Protein AF-A0A847F2E2-F1 (afdb_monomer)

Sequence (139 aa):
MSGRRDRRLHGLSHEHHHALVLARRARLAEERGASDPEALWEDIQKEFARSILPHFVVEEERMLPPLRARGEGALVERTLRDHEELRRLIASSKPRLREFGEALFRHVRLEESELFDRAEERLTDAELDALERARPVIR

Foldseek 3Di:
DPDDFDPLCVLLVVLLVVLLVLLVQLQVCVVVPPPCLQVNLVVSLVSCVQRVVLSVVLCVVQQLVQLVVVPVVVLSVVLVVLVVQLVVQSPDSDRPSNSNSVSSVVNSVSCVPPRSVSSVVRDDPVSSNSSSVSRDPRD

pLDDT: mean 94.77, std 9.31, range [35.28, 98.88]

Radius of gyration: 15.52 Å; Cα contacts (8 Å, |Δi|>4): 121; chains: 1; bounding box: 36×29×44 Å

Structure (mmCIF, N/CA/C/O backbone):
data_AF-A0A847F2E2-F1
#
_entry.id   AF-A0A847F2E2-F1
#
loop_
_atom_site.group_PDB
_atom_site.id
_atom_site.type_symbol
_atom_site.label_atom_id
_atom_site.label_alt_id
_atom_site.label_comp_id
_atom_site.label_asym_id
_atom_site.label_entity_id
_atom_site.label_seq_id
_atom_site.pdbx_PDB_ins_code
_atom_site.Cartn_x
_atom_site.Cartn_y
_atom_site.Cartn_z
_atom_site.occupancy
_atom_site.B_iso_or_equiv
_atom_site.auth_seq_id
_atom_site.auth_comp_id
_atom_site.auth_asym_id
_atom_site.auth_atom_id
_atom_site.pdbx_PDB_model_num
ATOM 1 N N . MET A 1 1 ? 3.531 9.143 22.237 1.00 35.28 1 MET A N 1
ATOM 2 C CA . MET A 1 1 ? 4.354 8.054 22.800 1.00 35.28 1 MET A CA 1
ATOM 3 C C . MET A 1 1 ? 4.881 7.282 21.607 1.00 35.28 1 MET A C 1
ATOM 5 O O . MET A 1 1 ? 4.057 6.819 20.842 1.00 35.28 1 MET A O 1
ATOM 9 N N . SER A 1 2 ? 6.196 7.220 21.374 1.00 44.19 2 SER A N 1
ATOM 10 C CA . SER A 1 2 ? 6.737 6.340 20.324 1.00 44.19 2 SER A CA 1
ATOM 11 C C . SER A 1 2 ? 6.766 4.928 20.907 1.00 44.19 2 SER A C 1
ATOM 13 O O . SER A 1 2 ? 7.730 4.518 21.554 1.00 44.19 2 SER A O 1
ATOM 15 N N . GLY A 1 3 ? 5.609 4.270 20.839 1.00 57.94 3 GLY A N 1
ATOM 16 C CA . GLY A 1 3 ? 5.455 2.871 21.198 1.00 57.94 3 GLY A CA 1
ATOM 17 C C . GLY A 1 3 ? 6.082 2.002 20.117 1.00 57.94 3 GLY A C 1
ATOM 18 O O . GLY A 1 3 ? 6.116 2.361 18.945 1.00 57.94 3 GLY A O 1
ATOM 19 N N . ARG A 1 4 ? 6.624 0.856 20.518 1.00 76.50 4 ARG A N 1
ATOM 20 C CA . ARG A 1 4 ? 6.961 -0.210 19.574 1.00 76.50 4 ARG A CA 1
ATOM 21 C C . ARG A 1 4 ? 5.658 -0.660 18.901 1.00 76.50 4 ARG A C 1
ATOM 23 O O . ARG A 1 4 ? 4.718 -0.945 19.637 1.00 76.50 4 ARG A O 1
ATOM 30 N N . ARG A 1 5 ? 5.653 -0.754 17.564 1.00 89.19 5 ARG A N 1
ATOM 31 C CA . ARG A 1 5 ? 4.546 -1.287 16.748 1.00 89.19 5 ARG A CA 1
ATOM 32 C C . ARG A 1 5 ? 3.959 -2.555 17.383 1.00 89.19 5 ARG A C 1
ATOM 34 O O . ARG A 1 5 ? 4.708 -3.429 17.838 1.00 89.19 5 ARG A O 1
ATOM 41 N N . ASP A 1 6 ? 2.636 -2.646 17.437 1.00 92.56 6 ASP A N 1
ATOM 42 C CA . ASP A 1 6 ? 1.908 -3.815 17.905 1.00 92.56 6 ASP A CA 1
ATOM 43 C C . ASP A 1 6 ? 2.326 -5.023 17.062 1.00 92.56 6 ASP A C 1
ATOM 45 O O . ASP A 1 6 ? 2.420 -4.976 15.830 1.00 92.56 6 ASP A O 1
ATOM 49 N N . ARG A 1 7 ? 2.594 -6.140 17.741 1.00 94.12 7 ARG A N 1
ATOM 50 C CA . ARG A 1 7 ? 3.111 -7.354 17.106 1.00 94.12 7 ARG A CA 1
ATOM 51 C C . ARG A 1 7 ? 2.179 -7.885 16.019 1.00 94.12 7 ARG A C 1
ATOM 53 O O . ARG A 1 7 ? 2.674 -8.482 15.066 1.00 94.12 7 ARG A O 1
ATOM 60 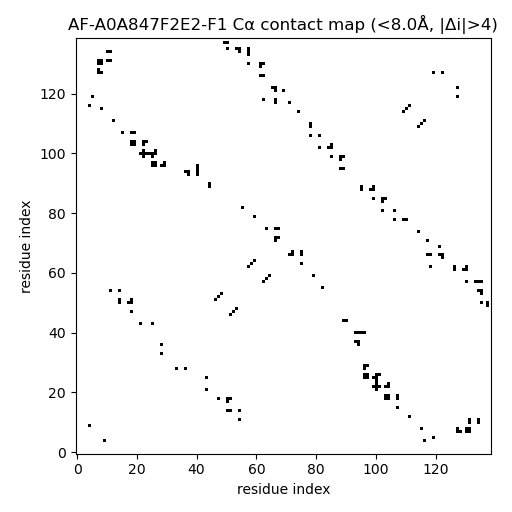N N . ARG A 1 8 ? 0.875 -7.640 16.146 1.00 95.56 8 ARG A N 1
ATOM 61 C CA . ARG A 1 8 ? -0.162 -8.063 15.195 1.00 95.56 8 ARG A CA 1
ATOM 62 C C . ARG A 1 8 ? -0.070 -7.324 13.863 1.00 95.56 8 ARG A C 1
ATOM 64 O O . ARG A 1 8 ? -0.427 -7.880 12.828 1.00 95.56 8 ARG A O 1
ATOM 71 N N . LEU A 1 9 ? 0.495 -6.115 13.867 1.00 94.94 9 LEU A N 1
ATOM 72 C CA . LEU A 1 9 ? 0.735 -5.316 12.664 1.00 94.94 9 LEU A CA 1
ATOM 73 C C . LEU A 1 9 ? 2.107 -5.580 12.028 1.00 94.94 9 LEU A C 1
ATOM 75 O O . LEU A 1 9 ? 2.305 -5.252 10.861 1.00 94.94 9 LEU A O 1
ATOM 79 N N . HIS A 1 10 ? 3.049 -6.224 12.732 1.00 93.69 10 HIS A N 1
ATOM 80 C CA . HIS A 1 10 ? 4.383 -6.516 12.184 1.00 93.69 10 HIS A CA 1
ATOM 81 C C . HIS A 1 10 ? 4.344 -7.296 10.874 1.00 93.69 10 HIS A C 1
ATOM 83 O O . HIS A 1 10 ? 5.211 -7.113 10.025 1.00 93.69 10 HIS A O 1
ATOM 89 N N . GLY A 1 11 ? 3.368 -8.186 10.720 1.00 92.19 11 GLY A N 1
ATOM 90 C CA . GLY A 1 11 ? 3.233 -8.955 9.499 1.00 92.19 11 GLY A CA 1
ATOM 91 C C . GLY A 1 11 ? 2.873 -8.080 8.294 1.00 92.19 11 GLY A C 1
ATOM 92 O O . GLY A 1 11 ? 3.505 -8.225 7.256 1.00 92.19 11 GLY A O 1
ATOM 93 N N . LEU A 1 12 ? 1.942 -7.135 8.449 1.00 93.44 12 LEU A N 1
ATOM 94 C CA . LEU A 1 12 ? 1.617 -6.153 7.407 1.00 93.44 12 LEU A CA 1
ATOM 95 C C . LEU A 1 12 ? 2.809 -5.211 7.153 1.00 93.44 12 LEU A C 1
ATOM 97 O O . LEU A 1 12 ? 3.208 -5.012 6.009 1.00 93.44 12 LEU A O 1
ATOM 101 N N . SER A 1 13 ? 3.495 -4.756 8.208 1.00 93.69 13 SER A N 1
ATOM 102 C CA . SER A 1 13 ? 4.737 -3.977 8.070 1.00 93.69 13 SER A CA 1
ATOM 103 C C . SER A 1 13 ? 5.877 -4.743 7.382 1.00 93.69 13 SER A C 1
ATOM 105 O O . SER A 1 13 ? 6.758 -4.146 6.763 1.00 93.69 13 SER A O 1
ATOM 107 N N . HIS A 1 14 ? 5.904 -6.074 7.464 1.00 92.75 14 HIS A N 1
ATOM 108 C CA . HIS A 1 14 ? 6.876 -6.875 6.724 1.00 92.75 14 HIS A CA 1
ATOM 109 C C . HIS A 1 14 ? 6.577 -6.862 5.217 1.00 92.75 14 HIS A C 1
ATOM 111 O O . HIS A 1 14 ? 7.496 -6.781 4.403 1.00 92.75 14 HIS A O 1
ATOM 117 N N . GLU A 1 15 ? 5.303 -6.857 4.826 1.00 92.50 15 GLU A N 1
ATOM 118 C CA . GLU A 1 15 ? 4.886 -6.737 3.422 1.00 92.50 15 GLU A CA 1
ATOM 119 C C . GLU A 1 15 ? 5.262 -5.369 2.837 1.00 92.50 15 GLU A C 1
ATOM 121 O O . GLU A 1 15 ? 5.732 -5.287 1.697 1.00 92.50 15 GLU A O 1
ATOM 126 N N . HIS A 1 16 ? 5.224 -4.313 3.654 1.00 95.25 16 HIS A N 1
ATOM 127 C CA . HIS A 1 16 ? 5.748 -2.996 3.287 1.00 95.25 16 HIS A CA 1
ATOM 128 C C . HIS A 1 16 ? 7.233 -3.005 2.925 1.00 95.25 16 HIS A C 1
ATOM 130 O O . HIS A 1 16 ? 7.659 -2.238 2.058 1.00 95.25 16 HIS A O 1
ATOM 136 N N . HIS A 1 17 ? 8.044 -3.886 3.516 1.00 92.56 17 HIS A N 1
ATOM 137 C CA . HIS A 1 17 ? 9.440 -4.017 3.102 1.00 92.56 17 HIS A CA 1
ATOM 138 C C . HIS A 1 17 ? 9.548 -4.451 1.633 1.00 92.56 17 HIS A C 1
ATOM 140 O O . HIS A 1 17 ? 10.304 -3.850 0.866 1.00 92.56 17 HIS A O 1
ATOM 146 N N . HIS A 1 18 ? 8.748 -5.435 1.216 1.00 92.50 18 HIS A N 1
ATOM 147 C CA . HIS A 1 18 ? 8.694 -5.878 -0.178 1.00 92.50 18 HIS A CA 1
ATOM 148 C C . HIS A 1 18 ? 8.191 -4.766 -1.108 1.00 92.50 18 HIS A C 1
ATOM 150 O O . HIS A 1 18 ? 8.787 -4.527 -2.162 1.00 92.50 18 HIS A O 1
ATOM 156 N N . ALA A 1 19 ? 7.165 -4.020 -0.690 1.00 96.31 19 ALA A N 1
ATOM 157 C CA . ALA A 1 19 ? 6.671 -2.867 -1.439 1.00 96.31 19 ALA A CA 1
ATOM 158 C C . ALA A 1 19 ? 7.741 -1.773 -1.617 1.00 96.31 19 ALA A C 1
ATOM 160 O O . ALA A 1 19 ? 7.914 -1.237 -2.713 1.00 96.31 19 ALA A O 1
ATOM 161 N N . LEU A 1 20 ? 8.537 -1.484 -0.582 1.00 97.88 20 LEU A N 1
ATOM 162 C CA . LEU A 1 20 ? 9.643 -0.524 -0.669 1.00 97.88 20 LEU A CA 1
ATOM 163 C C . LEU A 1 20 ? 10.770 -1.004 -1.592 1.00 97.88 20 LEU A C 1
ATOM 165 O O . 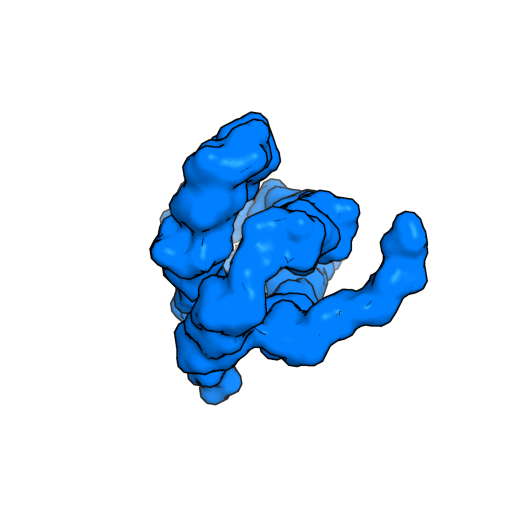LEU A 1 20 ? 11.374 -0.185 -2.293 1.00 97.88 20 LEU A O 1
ATOM 169 N N . VAL A 1 21 ? 11.054 -2.309 -1.623 1.00 96.81 21 VAL A N 1
ATOM 170 C CA . VAL A 1 21 ? 12.013 -2.896 -2.572 1.00 96.81 21 VAL A CA 1
ATOM 171 C C . VAL A 1 21 ? 11.525 -2.712 -4.010 1.00 96.81 21 VAL A C 1
ATOM 173 O O . VAL A 1 21 ? 12.295 -2.235 -4.847 1.00 96.81 21 VAL A O 1
ATOM 176 N N . LEU A 1 22 ? 10.249 -3.000 -4.284 1.00 97.12 22 LEU A N 1
ATOM 177 C CA . LEU A 1 22 ? 9.616 -2.773 -5.588 1.00 97.12 22 LEU A CA 1
ATOM 178 C C . LEU A 1 22 ? 9.662 -1.300 -6.005 1.00 97.12 22 LEU A C 1
ATOM 180 O O . LEU A 1 22 ? 10.123 -0.977 -7.103 1.00 97.12 22 LEU A O 1
ATOM 184 N N . ALA A 1 23 ? 9.265 -0.397 -5.107 1.00 98.31 23 ALA A N 1
ATOM 185 C CA . ALA A 1 23 ? 9.299 1.043 -5.336 1.00 98.31 23 ALA A CA 1
ATOM 186 C C . ALA A 1 23 ? 10.713 1.529 -5.691 1.00 98.31 23 ALA A C 1
ATOM 188 O O . ALA A 1 23 ? 10.913 2.285 -6.647 1.00 98.31 23 ALA A O 1
ATOM 189 N N . ARG A 1 24 ? 11.722 1.055 -4.950 1.00 98.19 24 ARG A N 1
ATOM 190 C CA . ARG A 1 24 ? 13.129 1.385 -5.200 1.00 98.19 24 ARG A CA 1
ATOM 191 C C . ARG A 1 24 ? 13.626 0.813 -6.526 1.00 98.19 24 ARG A C 1
ATOM 193 O O . ARG A 1 24 ? 14.341 1.514 -7.240 1.00 98.19 24 ARG A O 1
ATOM 200 N N . ARG A 1 25 ? 13.268 -0.432 -6.857 1.00 97.75 25 ARG A N 1
ATOM 201 C CA . ARG A 1 25 ? 13.626 -1.081 -8.129 1.00 97.75 25 ARG A CA 1
ATOM 202 C C . ARG A 1 25 ? 13.089 -0.278 -9.314 1.00 97.75 25 ARG A C 1
ATOM 204 O O . ARG A 1 25 ? 13.868 0.037 -10.209 1.00 97.75 25 ARG A O 1
ATOM 211 N N . ALA A 1 26 ? 11.816 0.119 -9.275 1.00 97.94 26 ALA A N 1
ATOM 212 C CA . ALA A 1 26 ? 11.190 0.925 -10.323 1.00 97.94 26 ALA A CA 1
ATOM 213 C C . ALA A 1 26 ? 11.887 2.287 -10.497 1.00 97.94 26 ALA A C 1
ATOM 215 O O . ALA A 1 26 ? 12.286 2.652 -11.602 1.00 97.94 26 ALA A O 1
ATOM 216 N N . ARG A 1 27 ? 12.127 3.006 -9.394 1.00 98.12 27 ARG A N 1
ATOM 217 C CA . ARG A 1 27 ? 12.801 4.314 -9.427 1.00 98.12 27 ARG A CA 1
ATOM 218 C C . ARG A 1 27 ? 14.223 4.243 -9.976 1.00 98.12 27 ARG A C 1
ATOM 220 O O . ARG A 1 27 ? 14.589 5.058 -10.813 1.00 98.12 27 ARG A O 1
ATOM 227 N N . LEU A 1 28 ? 15.017 3.263 -9.542 1.00 96.94 28 LEU A N 1
ATOM 228 C CA . LEU A 1 28 ? 16.393 3.111 -10.023 1.00 96.94 28 LEU A CA 1
ATOM 229 C C . LEU A 1 28 ? 16.461 2.732 -11.499 1.00 96.94 28 LEU A C 1
ATOM 231 O O . LEU A 1 28 ? 17.368 3.177 -12.196 1.00 96.94 28 LEU A O 1
ATOM 235 N N . ALA A 1 29 ? 15.534 1.896 -11.958 1.00 96.38 29 ALA A N 1
ATOM 236 C CA . ALA A 1 29 ? 15.439 1.512 -13.356 1.00 96.38 29 ALA A CA 1
ATOM 237 C C . ALA A 1 29 ? 15.121 2.710 -14.255 1.00 96.38 29 ALA A C 1
ATOM 239 O O . ALA A 1 29 ? 15.749 2.872 -15.296 1.00 96.38 29 ALA A O 1
ATOM 240 N N . GLU A 1 30 ? 14.216 3.584 -13.819 1.00 95.50 30 GLU A N 1
ATOM 241 C CA . GLU A 1 30 ? 13.972 4.852 -14.502 1.00 95.50 30 GLU A CA 1
ATOM 242 C C . GLU A 1 30 ? 15.217 5.754 -14.479 1.00 95.50 30 GLU A C 1
ATOM 244 O O . GLU A 1 30 ? 15.668 6.230 -15.516 1.00 95.50 30 GLU A O 1
ATOM 249 N N . GLU A 1 31 ? 15.787 6.000 -13.294 1.00 95.81 31 GLU A N 1
ATOM 250 C CA . GLU A 1 31 ? 16.904 6.937 -13.103 1.00 95.81 31 GLU A CA 1
ATOM 251 C C . GLU A 1 31 ? 18.162 6.535 -13.883 1.00 95.81 31 GLU A C 1
ATOM 253 O O . GLU A 1 31 ? 18.916 7.400 -14.325 1.00 95.81 31 GLU A O 1
ATOM 258 N N . ARG A 1 32 ? 18.406 5.230 -14.037 1.00 95.62 32 ARG A N 1
ATOM 259 C CA . ARG A 1 32 ? 19.603 4.691 -14.701 1.00 95.62 32 ARG A CA 1
ATOM 260 C C . ARG A 1 32 ? 19.377 4.312 -16.162 1.00 95.62 32 ARG A C 1
ATOM 262 O O . ARG A 1 32 ? 20.353 3.994 -16.834 1.00 95.62 32 ARG A O 1
ATOM 269 N N . GLY A 1 33 ? 18.130 4.330 -16.632 1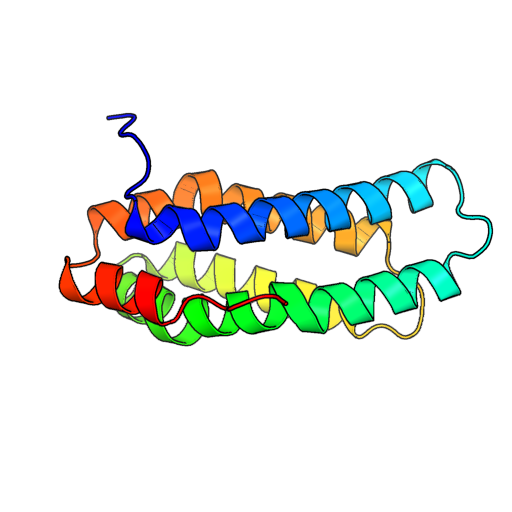.00 94.06 33 GLY A N 1
ATOM 270 C CA . GLY A 1 33 ? 17.745 3.816 -17.942 1.00 94.06 33 GLY A CA 1
ATOM 271 C C . GLY A 1 33 ? 17.824 2.290 -17.996 1.00 94.06 33 GLY A C 1
ATOM 272 O O . GLY A 1 33 ? 18.869 1.717 -18.301 1.00 94.06 33 GLY A O 1
ATOM 273 N N . ALA A 1 34 ? 16.714 1.617 -17.695 1.00 92.31 34 ALA A N 1
ATOM 274 C CA . ALA A 1 34 ? 16.614 0.170 -17.837 1.00 92.31 34 ALA A CA 1
ATOM 275 C C . ALA A 1 34 ? 16.886 -0.255 -19.286 1.00 92.31 34 ALA A C 1
ATOM 277 O O . ALA A 1 34 ? 16.362 0.343 -20.221 1.00 92.31 34 ALA A O 1
ATOM 278 N N . SER A 1 35 ? 17.681 -1.312 -19.464 1.00 92.19 35 SER A N 1
ATOM 279 C CA . SER A 1 35 ? 17.955 -1.876 -20.792 1.00 92.19 35 SER A CA 1
ATOM 280 C C . SER A 1 35 ? 16.722 -2.531 -21.422 1.00 92.19 35 SER A C 1
ATOM 282 O O . SER A 1 35 ? 16.631 -2.579 -22.642 1.00 92.19 35 SER A O 1
ATOM 284 N N . ASP A 1 36 ? 15.793 -3.012 -20.590 1.00 96.31 36 ASP A N 1
ATOM 285 C CA . ASP A 1 36 ? 14.500 -3.581 -20.984 1.00 96.31 36 ASP A CA 1
ATOM 286 C C . ASP A 1 36 ? 13.424 -3.145 -19.962 1.00 96.31 36 ASP A C 1
ATOM 288 O O . ASP A 1 36 ? 13.196 -3.825 -18.950 1.00 96.31 36 ASP A O 1
ATOM 292 N N . PRO A 1 37 ? 12.852 -1.934 -20.118 1.00 95.88 37 PRO A N 1
ATOM 293 C CA . PRO A 1 37 ? 11.857 -1.409 -19.189 1.00 95.88 37 PRO A CA 1
ATOM 294 C C . PRO A 1 37 ? 10.525 -2.166 -19.260 1.00 95.88 37 PRO A C 1
ATOM 296 O O . PRO A 1 37 ? 9.819 -2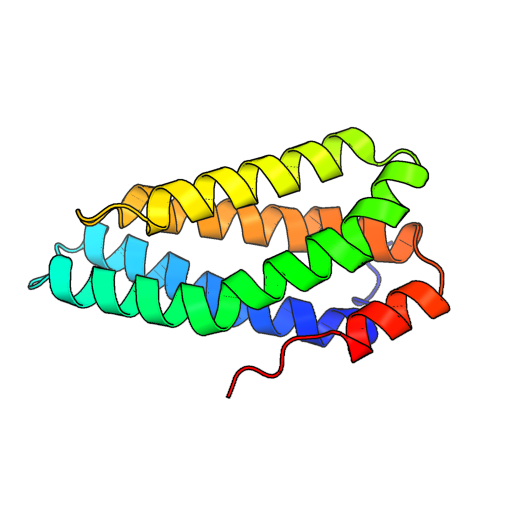.212 -18.252 1.00 95.88 37 PRO A O 1
ATOM 299 N N . GLU A 1 38 ? 10.185 -2.773 -20.397 1.00 97.38 38 GLU A N 1
ATOM 300 C CA . GLU A 1 38 ? 8.976 -3.576 -20.583 1.00 97.38 38 GLU A CA 1
ATOM 301 C C . GLU A 1 38 ? 9.026 -4.875 -19.773 1.00 97.38 38 GLU A C 1
ATOM 303 O O . GLU A 1 38 ? 8.127 -5.111 -18.963 1.00 97.38 38 GLU A O 1
ATOM 308 N N . ALA A 1 39 ? 10.091 -5.674 -19.906 1.00 97.12 39 ALA A N 1
ATOM 309 C CA . ALA A 1 39 ? 10.228 -6.918 -19.144 1.00 97.12 39 ALA A CA 1
ATOM 310 C C . ALA A 1 39 ? 10.271 -6.654 -17.630 1.00 97.12 39 ALA A C 1
ATOM 312 O O . ALA A 1 39 ? 9.621 -7.342 -16.839 1.00 97.12 39 ALA A O 1
ATOM 313 N N . LEU A 1 40 ? 10.986 -5.603 -17.217 1.00 97.12 40 LEU A N 1
ATOM 314 C CA . LEU A 1 40 ? 10.998 -5.164 -15.825 1.00 97.12 40 LEU A CA 1
ATOM 315 C C . LEU A 1 40 ? 9.596 -4.784 -15.331 1.00 97.12 40 LEU A C 1
ATOM 317 O O . LEU A 1 40 ? 9.232 -5.099 -14.197 1.00 97.12 40 LEU A O 1
ATOM 321 N N . TRP A 1 41 ? 8.836 -4.057 -16.147 1.00 98.19 41 TRP A N 1
ATOM 322 C CA . TRP A 1 41 ? 7.495 -3.626 -15.786 1.00 98.19 41 TRP A CA 1
ATOM 323 C C . TRP A 1 41 ? 6.549 -4.814 -15.611 1.00 98.19 41 TRP A C 1
ATOM 325 O O . TRP A 1 41 ? 5.841 -4.868 -14.608 1.00 98.19 41 TRP A O 1
ATOM 335 N N . GLU A 1 42 ? 6.600 -5.802 -16.506 1.00 98.06 42 GLU A N 1
ATOM 336 C CA . GLU A 1 42 ? 5.834 -7.044 -16.361 1.00 98.06 42 GLU A CA 1
ATOM 337 C C . GLU A 1 42 ? 6.171 -7.795 -15.066 1.00 98.06 42 GLU A C 1
ATOM 339 O O . GLU A 1 42 ? 5.282 -8.338 -14.406 1.00 98.06 42 GLU A O 1
ATOM 344 N N . ASP A 1 43 ? 7.445 -7.832 -14.676 1.00 97.69 43 ASP A N 1
ATOM 345 C CA . ASP A 1 43 ? 7.861 -8.440 -13.412 1.00 97.69 43 ASP A CA 1
ATOM 346 C C . ASP A 1 43 ? 7.309 -7.676 -12.207 1.00 97.69 43 ASP A C 1
ATOM 348 O O . ASP A 1 43 ? 6.755 -8.287 -11.291 1.00 97.69 43 ASP A O 1
ATOM 352 N N . ILE A 1 44 ? 7.381 -6.342 -12.227 1.00 97.94 44 ILE A N 1
ATOM 353 C CA . ILE A 1 44 ? 6.789 -5.493 -11.185 1.00 97.94 44 ILE A CA 1
ATOM 354 C C . ILE A 1 44 ? 5.274 -5.724 -11.103 1.00 97.94 44 ILE A C 1
ATOM 356 O O . ILE A 1 44 ? 4.747 -5.845 -10.000 1.00 97.94 44 ILE A O 1
ATOM 360 N N . GLN A 1 45 ? 4.572 -5.845 -12.234 1.00 98.31 45 GLN A N 1
ATOM 361 C CA . GLN A 1 45 ? 3.139 -6.160 -12.271 1.00 98.31 45 GLN A CA 1
ATOM 362 C C . GLN A 1 45 ? 2.837 -7.522 -11.633 1.00 98.31 45 GLN A C 1
ATOM 364 O O . GLN A 1 45 ? 1.919 -7.634 -10.815 1.00 98.31 45 GLN A O 1
ATOM 369 N N . LYS A 1 46 ? 3.621 -8.558 -11.964 1.00 97.44 46 LYS A N 1
ATOM 370 C CA . LYS A 1 46 ? 3.473 -9.907 -11.390 1.00 97.44 46 LYS A CA 1
ATOM 371 C C . LYS A 1 46 ? 3.733 -9.911 -9.887 1.00 97.44 46 LYS A C 1
ATOM 373 O O . LYS A 1 46 ? 3.014 -10.595 -9.163 1.00 97.44 46 LYS A O 1
ATOM 378 N N . GLU A 1 47 ? 4.755 -9.198 -9.424 1.00 96.00 47 GLU A N 1
ATOM 379 C CA . GLU A 1 47 ? 5.072 -9.088 -7.999 1.00 96.00 47 GLU A CA 1
ATOM 380 C C . GLU A 1 47 ? 3.983 -8.299 -7.263 1.00 96.00 47 GLU A C 1
ATOM 382 O O . GLU A 1 47 ? 3.430 -8.813 -6.295 1.00 96.00 47 GLU A O 1
ATOM 387 N N . PHE A 1 48 ? 3.581 -7.129 -7.770 1.00 96.69 48 PHE A N 1
ATOM 388 C CA . PHE A 1 48 ? 2.506 -6.311 -7.196 1.00 96.69 48 PHE A CA 1
ATOM 389 C C . PHE A 1 48 ? 1.202 -7.100 -7.038 1.00 96.69 48 PHE A C 1
ATOM 391 O O . PHE A 1 48 ? 0.562 -7.044 -5.987 1.00 96.69 48 PHE A O 1
ATOM 398 N N . ALA A 1 49 ? 0.830 -7.890 -8.050 1.00 96.44 49 ALA A N 1
ATOM 399 C CA . ALA A 1 49 ? -0.369 -8.717 -7.999 1.00 96.44 49 ALA A CA 1
ATOM 400 C C . ALA A 1 49 ? -0.305 -9.828 -6.936 1.00 96.44 49 ALA A C 1
ATOM 402 O O . ALA A 1 49 ? -1.339 -10.207 -6.389 1.00 96.44 49 ALA A O 1
ATOM 403 N N . ARG A 1 50 ? 0.889 -10.356 -6.640 1.00 94.25 50 ARG A N 1
ATOM 404 C CA . ARG A 1 50 ? 1.081 -11.435 -5.658 1.00 94.25 50 ARG A CA 1
ATOM 405 C C . ARG A 1 50 ? 1.233 -10.932 -4.229 1.00 94.25 50 ARG A C 1
ATOM 407 O O . ARG A 1 50 ? 0.813 -11.637 -3.319 1.00 94.25 50 ARG A O 1
ATOM 414 N N . SER A 1 51 ? 1.868 -9.777 -4.031 1.00 89.94 51 SER A N 1
ATOM 415 C CA . SER A 1 51 ? 2.254 -9.297 -2.699 1.00 89.94 51 SER A CA 1
ATOM 416 C C . SER A 1 51 ? 1.451 -8.095 -2.216 1.00 89.94 51 SER A C 1
ATOM 418 O O . SER A 1 51 ? 1.058 -8.074 -1.057 1.00 89.94 51 SER A O 1
ATOM 420 N N . ILE A 1 52 ? 1.169 -7.118 -3.081 1.00 95.44 52 ILE A N 1
ATOM 421 C CA . ILE A 1 52 ? 0.580 -5.835 -2.663 1.00 95.44 52 ILE A CA 1
ATOM 422 C C . ILE A 1 52 ? -0.944 -5.830 -2.827 1.00 95.44 52 ILE A C 1
ATOM 424 O O . ILE A 1 52 ? -1.652 -5.322 -1.966 1.00 95.44 52 ILE A O 1
ATOM 428 N N . LEU A 1 53 ? -1.494 -6.448 -3.877 1.00 96.06 53 LEU A N 1
ATOM 429 C CA . LEU A 1 53 ? -2.956 -6.528 -4.012 1.00 96.06 53 LEU A CA 1
ATOM 430 C C . LEU A 1 53 ? -3.639 -7.269 -2.847 1.00 96.06 53 LEU A C 1
ATOM 432 O O . LEU A 1 53 ? -4.643 -6.755 -2.353 1.00 96.06 53 LEU A O 1
ATOM 436 N N . PRO A 1 54 ? -3.138 -8.426 -2.367 1.00 95.81 54 PRO A N 1
ATOM 437 C CA . PRO A 1 54 ? -3.715 -9.078 -1.192 1.00 95.81 54 PRO A CA 1
ATOM 438 C C . PRO A 1 54 ? -3.600 -8.234 0.082 1.00 95.81 54 PRO A C 1
ATOM 440 O O . PRO A 1 54 ? -4.497 -8.287 0.919 1.00 95.81 54 PRO A O 1
ATOM 443 N N . HIS A 1 55 ? -2.529 -7.447 0.210 1.00 96.31 55 HIS A N 1
ATOM 444 C CA . HIS A 1 55 ? -2.338 -6.518 1.320 1.00 96.31 55 HIS A CA 1
ATOM 445 C C . HIS A 1 55 ? -3.458 -5.471 1.363 1.00 96.31 55 HIS A C 1
ATOM 447 O O . HIS A 1 55 ? -4.160 -5.369 2.369 1.00 96.31 55 HIS A O 1
ATOM 453 N N . PHE A 1 56 ? -3.726 -4.809 0.229 1.00 98.00 56 PHE A N 1
ATOM 454 C CA . PHE A 1 56 ? -4.808 -3.821 0.128 1.00 98.00 56 PHE A CA 1
ATOM 455 C C . PHE A 1 56 ? -6.165 -4.405 0.507 1.00 98.00 56 PHE A C 1
ATOM 457 O O . PHE A 1 56 ? -6.962 -3.729 1.146 1.00 98.00 56 PHE A O 1
ATOM 464 N N . VAL A 1 57 ? -6.442 -5.660 0.139 1.00 97.56 57 VAL A N 1
ATOM 465 C CA . VAL A 1 57 ? -7.704 -6.322 0.506 1.00 97.56 57 VAL A CA 1
ATOM 466 C C . VAL A 1 57 ? -7.846 -6.424 2.025 1.00 97.56 57 VAL A C 1
ATOM 468 O O . VAL A 1 57 ? -8.916 -6.134 2.557 1.00 97.56 57 VAL A O 1
ATOM 471 N N . VAL A 1 58 ? -6.781 -6.789 2.745 1.00 97.69 58 VAL A N 1
ATOM 472 C CA . VAL A 1 58 ? -6.831 -6.865 4.213 1.00 97.69 58 VAL A CA 1
ATOM 473 C C . VAL A 1 58 ? -7.115 -5.499 4.820 1.00 97.69 58 VAL A C 1
ATOM 475 O O . VAL A 1 58 ? -7.977 -5.384 5.693 1.00 97.69 58 VAL A O 1
ATOM 478 N N . GLU A 1 59 ? -6.446 -4.455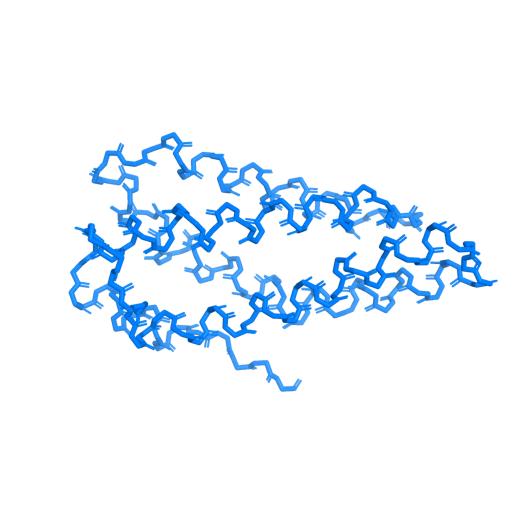 4.350 1.00 98.06 59 GLU A N 1
ATOM 479 C CA . GLU A 1 59 ? -6.665 -3.107 4.863 1.00 98.06 59 GLU A CA 1
ATOM 480 C C . GLU A 1 59 ? -8.076 -2.608 4.551 1.00 98.06 59 GLU A C 1
ATOM 482 O O . GLU A 1 59 ? -8.800 -2.196 5.460 1.00 98.06 59 GLU A O 1
ATOM 487 N N . GLU A 1 60 ? -8.506 -2.710 3.294 1.00 98.56 60 GLU A N 1
ATOM 488 C CA . GLU A 1 60 ? -9.810 -2.247 2.817 1.00 98.56 60 GLU A CA 1
ATOM 489 C C . GLU A 1 60 ? -10.981 -2.969 3.485 1.00 98.56 60 GLU A C 1
ATOM 491 O O . GLU A 1 60 ? -11.998 -2.339 3.782 1.00 98.56 60 GLU A O 1
ATOM 496 N N . GLU A 1 61 ? -10.850 -4.267 3.765 1.00 98.12 61 GLU A N 1
ATOM 497 C CA . GLU A 1 61 ? -11.920 -5.049 4.385 1.00 98.12 61 GLU A CA 1
ATOM 498 C C . GLU A 1 61 ? -11.901 -5.005 5.914 1.00 98.12 61 GLU A C 1
ATOM 500 O O . GLU A 1 61 ? -12.954 -5.144 6.545 1.00 98.12 61 GLU A O 1
ATOM 505 N N . ARG A 1 62 ? -10.721 -4.878 6.536 1.00 97.44 62 ARG A N 1
ATOM 506 C CA . ARG A 1 62 ? -10.553 -5.149 7.976 1.00 97.44 62 ARG A CA 1
ATOM 507 C C . ARG A 1 62 ? -10.008 -3.977 8.777 1.00 97.44 62 ARG A C 1
ATOM 509 O O . ARG A 1 62 ? -10.346 -3.875 9.952 1.00 97.44 62 ARG A O 1
ATOM 516 N N . MET A 1 63 ? -9.203 -3.097 8.182 1.00 98.25 63 MET A N 1
ATOM 517 C CA . MET A 1 63 ? -8.585 -1.967 8.891 1.00 98.25 63 MET A CA 1
ATOM 518 C C . MET A 1 63 ? -9.339 -0.656 8.654 1.00 98.25 63 MET A C 1
ATOM 520 O O . MET A 1 63 ? -9.711 0.049 9.593 1.00 98.25 63 MET A O 1
ATOM 524 N N . LEU A 1 64 ? -9.602 -0.329 7.393 1.00 98.69 64 LEU A N 1
ATOM 525 C CA . LEU A 1 64 ? -10.177 0.947 6.984 1.00 98.69 64 LEU A CA 1
ATOM 526 C C . LEU A 1 64 ? -11.633 1.146 7.447 1.00 98.69 64 LEU A C 1
ATOM 528 O O . LEU A 1 64 ? -11.958 2.253 7.893 1.00 98.69 64 LEU A O 1
ATOM 532 N N . PRO A 1 65 ? -12.530 0.136 7.418 1.00 98.62 65 PRO A N 1
ATOM 533 C CA . PRO A 1 65 ? -13.899 0.307 7.904 1.00 98.62 65 PRO A CA 1
ATOM 534 C C . PRO A 1 65 ? -13.993 0.694 9.393 1.00 98.62 65 PRO A C 1
ATOM 536 O O . PRO A 1 65 ? -14.653 1.699 9.690 1.00 98.62 65 PRO A O 1
ATOM 539 N N . PRO A 1 66 ? -13.331 -0.008 10.342 1.00 98.31 66 PRO A N 1
ATOM 540 C CA . PRO A 1 66 ? -13.380 0.382 11.747 1.00 98.31 66 PRO A CA 1
ATOM 541 C C . PRO A 1 66 ? -12.707 1.730 12.028 1.00 98.31 66 PRO A C 1
ATOM 543 O O . PRO A 1 66 ? -13.185 2.447 12.911 1.00 98.31 66 PRO A O 1
ATOM 546 N N . LEU A 1 67 ? -11.661 2.109 11.283 1.00 98.56 67 LEU A N 1
ATOM 547 C CA . LEU A 1 67 ? -11.043 3.439 11.379 1.00 98.56 67 LEU A CA 1
ATOM 548 C C . LEU A 1 67 ? -12.001 4.550 10.940 1.00 98.56 67 LEU A C 1
ATOM 550 O O . LEU A 1 67 ? -12.177 5.539 11.657 1.00 98.56 67 LEU A O 1
ATOM 554 N N . ARG A 1 68 ? -12.692 4.366 9.806 1.00 98.56 68 ARG A N 1
ATOM 555 C CA . ARG A 1 68 ? -13.698 5.325 9.326 1.00 98.56 68 ARG A CA 1
ATOM 556 C C . ARG A 1 68 ? -14.816 5.505 10.355 1.00 98.56 68 ARG A C 1
ATOM 558 O O . ARG A 1 68 ? -15.173 6.640 10.667 1.00 98.56 68 ARG A O 1
ATOM 565 N N . ALA A 1 69 ? -15.323 4.409 10.923 1.00 98.19 69 ALA A N 1
ATOM 566 C CA . ALA A 1 69 ? -16.366 4.444 11.953 1.00 98.19 69 ALA A CA 1
ATOM 567 C C . ALA A 1 69 ? -15.936 5.188 13.234 1.00 98.19 69 ALA A C 1
ATOM 569 O O . ALA A 1 69 ? -16.783 5.682 13.975 1.00 98.19 69 ALA A O 1
ATOM 570 N N . ARG A 1 70 ? -14.625 5.297 13.481 1.00 97.88 70 ARG A N 1
ATOM 571 C CA . ARG A 1 70 ? -14.026 5.961 14.649 1.00 97.88 70 ARG A CA 1
ATOM 572 C C . ARG A 1 70 ? -13.508 7.373 14.352 1.00 97.88 70 ARG A C 1
ATOM 574 O O . ARG A 1 70 ? -12.780 7.942 15.162 1.00 97.88 70 ARG A O 1
ATOM 581 N N . GLY A 1 71 ? -13.919 7.956 13.225 1.00 97.75 71 GLY A N 1
ATOM 582 C CA . GLY A 1 71 ? -13.664 9.358 12.885 1.00 97.75 71 GLY A CA 1
ATOM 583 C C . GLY A 1 71 ? -12.410 9.609 12.047 1.00 97.75 71 GLY A C 1
ATOM 584 O O . GLY A 1 71 ? -12.157 10.755 11.690 1.00 97.75 71 GLY A O 1
ATOM 585 N N . GLU A 1 72 ? -11.666 8.574 11.648 1.00 98.38 72 GLU A N 1
ATOM 586 C CA . GLU A 1 72 ? -10.439 8.713 10.841 1.00 98.38 72 GLU A CA 1
ATOM 587 C C . GLU A 1 72 ? -10.731 8.821 9.327 1.00 98.38 72 GLU A C 1
ATOM 589 O O . GLU A 1 72 ? -9.924 8.436 8.482 1.00 98.38 72 GLU A O 1
ATOM 594 N N . GLY A 1 73 ? -11.906 9.340 8.952 1.00 98.44 73 GLY A N 1
ATOM 595 C CA . GLY A 1 73 ? -12.405 9.324 7.572 1.00 98.44 73 GLY A CA 1
ATOM 596 C C . GLY A 1 73 ? -11.449 9.952 6.554 1.00 98.44 73 GLY A C 1
ATOM 597 O O . GLY A 1 73 ? -11.239 9.380 5.493 1.00 98.44 73 GLY A O 1
ATOM 598 N N . ALA A 1 74 ? -10.809 11.078 6.879 1.00 98.44 74 ALA A N 1
ATOM 599 C CA . ALA A 1 74 ? -9.873 11.737 5.964 1.00 98.44 74 ALA A CA 1
ATOM 600 C C . ALA A 1 74 ? -8.638 10.874 5.640 1.00 98.44 74 ALA A C 1
ATOM 602 O O . ALA A 1 74 ? -8.190 10.861 4.491 1.00 98.44 74 ALA A O 1
ATOM 603 N N . LEU A 1 75 ? -8.116 10.150 6.636 1.00 98.56 75 LEU A N 1
ATOM 604 C CA . LEU A 1 75 ? -6.994 9.230 6.466 1.00 98.56 75 LEU A CA 1
ATOM 605 C C . LEU A 1 75 ? -7.420 8.021 5.631 1.00 98.56 75 LEU A C 1
ATOM 607 O O . LEU A 1 75 ? -6.742 7.684 4.668 1.00 98.56 75 LEU A O 1
ATOM 611 N N . VAL A 1 76 ? -8.599 7.458 5.915 1.00 98.81 76 VAL A N 1
ATOM 612 C CA . VAL A 1 76 ? -9.143 6.341 5.133 1.00 98.81 76 VAL A CA 1
ATOM 613 C C . VAL A 1 76 ? -9.358 6.715 3.665 1.00 98.81 76 VAL A C 1
ATOM 615 O O . VAL A 1 76 ? -8.951 5.971 2.778 1.00 98.81 76 VAL A O 1
ATOM 618 N N . GLU A 1 77 ? -9.959 7.874 3.381 1.00 98.75 77 GLU A N 1
ATOM 619 C CA . GLU A 1 77 ? -10.143 8.331 1.997 1.00 98.75 77 GLU A CA 1
ATOM 620 C C . GLU A 1 77 ? -8.806 8.581 1.287 1.00 98.75 77 GLU A C 1
ATOM 622 O O . GLU A 1 77 ? -8.709 8.428 0.072 1.00 98.75 77 GLU A O 1
ATOM 627 N N . ARG A 1 78 ? -7.764 8.993 2.020 1.00 98.69 78 ARG A N 1
ATOM 628 C CA . ARG A 1 78 ? -6.419 9.150 1.457 1.00 98.69 78 ARG A CA 1
ATOM 629 C C . ARG A 1 78 ? -5.815 7.795 1.094 1.00 98.69 78 ARG A C 1
ATOM 631 O O . ARG A 1 78 ? -5.385 7.653 -0.043 1.00 98.69 78 ARG A O 1
ATOM 638 N N . THR A 1 79 ? -5.853 6.816 1.998 1.00 98.81 79 THR A N 1
ATOM 639 C CA . THR A 1 79 ? -5.361 5.454 1.734 1.00 98.81 79 THR A CA 1
ATOM 640 C C . THR A 1 79 ? -6.065 4.828 0.527 1.00 98.81 79 THR A C 1
ATOM 642 O O . THR A 1 79 ? -5.402 4.351 -0.388 1.00 98.81 79 THR A O 1
ATOM 645 N N . LEU A 1 80 ? -7.398 4.924 0.445 1.00 98.88 80 LEU A N 1
ATOM 646 C CA . LEU A 1 80 ? -8.158 4.391 -0.696 1.00 98.88 80 LEU A CA 1
ATOM 647 C C . LEU A 1 80 ? -7.779 5.055 -2.026 1.00 98.88 80 LEU A C 1
ATOM 649 O O . LEU A 1 80 ? -7.617 4.363 -3.030 1.00 98.88 80 LEU A O 1
ATOM 653 N N . ARG A 1 81 ? -7.588 6.381 -2.043 1.00 98.81 81 ARG A N 1
ATOM 654 C CA . ARG A 1 81 ? -7.117 7.083 -3.248 1.00 98.81 81 ARG A CA 1
ATOM 655 C C . ARG A 1 81 ? -5.719 6.639 -3.665 1.00 98.81 81 ARG A C 1
ATOM 657 O O . ARG A 1 81 ? -5.484 6.475 -4.861 1.00 98.81 81 ARG A O 1
ATOM 664 N N . ASP A 1 82 ? -4.815 6.430 -2.711 1.00 98.81 82 ASP A N 1
ATOM 665 C CA . ASP A 1 82 ? -3.472 5.919 -2.996 1.00 98.81 82 ASP A CA 1
ATOM 666 C C . ASP A 1 82 ? -3.555 4.493 -3.586 1.00 98.81 82 ASP A C 1
ATOM 668 O O . ASP A 1 82 ? -2.893 4.200 -4.587 1.00 98.81 82 ASP A O 1
ATOM 672 N N . HIS A 1 83 ? -4.435 3.626 -3.062 1.00 98.81 83 HIS A N 1
ATOM 673 C CA . HIS A 1 83 ? -4.66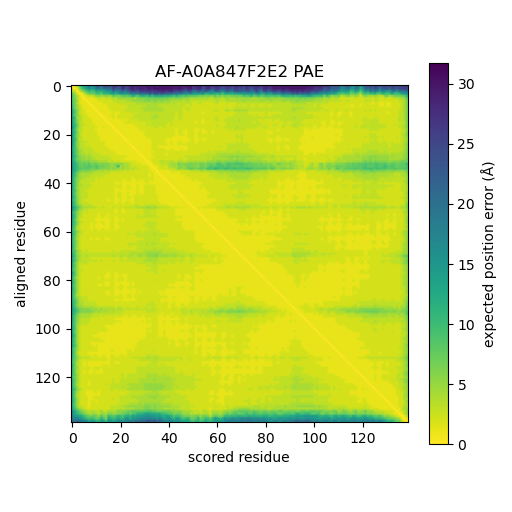9 2.286 -3.621 1.00 98.81 83 HIS A CA 1
ATOM 674 C C . HIS A 1 83 ? -5.212 2.342 -5.053 1.00 98.81 83 HIS A C 1
ATOM 676 O O . HIS A 1 83 ? -4.743 1.615 -5.933 1.00 98.81 83 HIS A O 1
ATOM 682 N N . GLU A 1 84 ? -6.209 3.190 -5.308 1.00 98.81 84 GLU A N 1
ATOM 683 C CA . GLU A 1 84 ? -6.778 3.396 -6.644 1.00 98.81 84 GLU A CA 1
ATOM 684 C C . GLU A 1 84 ? -5.738 3.943 -7.628 1.00 98.81 84 GLU A C 1
ATOM 686 O O . GLU A 1 84 ? -5.644 3.463 -8.764 1.00 98.81 84 GLU A O 1
ATOM 691 N N . GLU A 1 85 ? -4.916 4.907 -7.199 1.00 98.75 85 GLU A N 1
ATOM 692 C CA . GLU A 1 85 ? -3.806 5.430 -7.993 1.00 98.75 85 GLU A CA 1
ATOM 693 C C . GLU A 1 85 ? -2.834 4.309 -8.372 1.00 98.75 85 GLU A C 1
ATOM 695 O O . GLU A 1 85 ? -2.509 4.159 -9.553 1.00 98.75 85 GLU A O 1
ATOM 700 N N . LEU A 1 86 ? -2.414 3.496 -7.402 1.00 98.81 86 LEU A N 1
ATOM 701 C CA . LEU A 1 86 ? -1.480 2.394 -7.620 1.00 98.81 86 LEU A CA 1
ATOM 702 C C . LEU A 1 86 ? -2.051 1.325 -8.550 1.00 98.81 86 LEU A C 1
ATOM 704 O O . LEU A 1 86 ? -1.365 0.915 -9.490 1.00 98.81 86 LEU A O 1
ATOM 708 N N . ARG A 1 87 ? -3.318 0.933 -8.360 1.00 98.75 87 ARG A N 1
ATOM 709 C CA . ARG A 1 87 ? -4.026 -0.002 -9.252 1.00 98.75 87 ARG A CA 1
ATOM 710 C C . ARG A 1 87 ? -4.108 0.527 -10.683 1.00 98.75 87 ARG A C 1
ATOM 712 O O . ARG A 1 87 ? -3.903 -0.224 -11.634 1.00 98.75 87 ARG A O 1
ATOM 719 N N . ARG A 1 88 ? -4.365 1.824 -10.857 1.00 98.56 88 ARG A N 1
ATOM 720 C CA . ARG A 1 88 ? -4.409 2.460 -12.180 1.00 98.56 88 ARG A CA 1
ATOM 721 C C . ARG A 1 88 ? -3.029 2.521 -12.832 1.00 98.56 88 ARG A C 1
ATOM 723 O O . ARG A 1 88 ? -2.913 2.221 -14.018 1.00 98.56 88 ARG A O 1
ATOM 730 N N . LEU A 1 89 ? -1.997 2.913 -12.083 1.00 98.56 89 LEU A N 1
ATOM 731 C CA . LEU A 1 89 ? -0.628 2.999 -12.594 1.00 98.56 89 LEU A CA 1
ATOM 732 C C . LEU A 1 89 ? -0.131 1.627 -13.039 1.00 98.56 89 LEU A C 1
ATOM 734 O O . LEU A 1 89 ? 0.357 1.502 -14.161 1.00 98.56 89 LEU A O 1
ATOM 738 N N . ILE A 1 90 ? -0.302 0.604 -12.197 1.00 97.94 90 ILE A N 1
ATOM 739 C CA . ILE A 1 90 ? 0.211 -0.740 -12.471 1.00 97.94 90 ILE A CA 1
ATOM 740 C C . ILE A 1 90 ? -0.535 -1.442 -13.611 1.00 97.94 90 ILE A C 1
ATOM 742 O O . ILE A 1 90 ? 0.055 -2.263 -14.300 1.00 97.94 90 ILE A O 1
ATOM 746 N N . ALA A 1 91 ? -1.799 -1.093 -13.870 1.00 97.56 91 ALA A N 1
ATOM 747 C CA . ALA A 1 91 ? -2.577 -1.639 -14.985 1.00 97.56 91 ALA A CA 1
ATOM 748 C C . ALA A 1 91 ? -2.149 -1.106 -16.370 1.00 97.56 91 ALA A C 1
ATOM 750 O O . ALA A 1 91 ? -2.625 -1.596 -17.394 1.00 97.56 91 ALA A O 1
ATOM 751 N N . SER A 1 92 ? -1.267 -0.102 -16.428 1.00 97.19 92 SER A N 1
ATOM 752 C CA . SER A 1 92 ? -0.749 0.434 -17.689 1.00 97.19 92 SER A CA 1
ATOM 753 C C . SER A 1 92 ? 0.021 -0.629 -18.480 1.00 97.19 92 SER A C 1
ATOM 755 O O . SER A 1 92 ? 0.910 -1.288 -17.945 1.00 97.19 92 SER A O 1
ATOM 757 N N . SER A 1 93 ? -0.256 -0.735 -19.784 1.00 94.38 93 SER A N 1
ATOM 758 C CA . SER A 1 93 ? 0.507 -1.594 -20.703 1.00 94.38 93 SER A CA 1
ATOM 759 C C . SER A 1 93 ? 1.890 -1.034 -21.048 1.00 94.38 93 SER A C 1
ATOM 761 O O . SER A 1 93 ? 2.731 -1.752 -21.575 1.00 94.38 93 SER A O 1
ATOM 763 N N . LYS A 1 94 ? 2.121 0.260 -20.793 1.00 95.94 94 LYS A N 1
ATOM 764 C CA . LYS A 1 94 ? 3.432 0.904 -20.928 1.00 95.94 94 LYS A CA 1
ATOM 765 C C . LYS A 1 94 ? 4.087 1.043 -19.554 1.00 95.94 94 LYS A C 1
ATOM 767 O O . LYS A 1 94 ? 3.357 1.362 -18.609 1.00 95.94 94 LYS A O 1
ATOM 772 N N . PRO A 1 95 ? 5.420 0.915 -19.445 1.00 96.94 95 PRO A N 1
ATOM 773 C CA . PRO A 1 95 ? 6.124 1.143 -18.189 1.00 96.94 95 PRO A CA 1
ATOM 774 C C . PRO A 1 95 ? 5.821 2.525 -17.592 1.00 96.94 95 PRO A C 1
ATOM 776 O O . PRO A 1 95 ? 5.932 3.549 -18.267 1.00 96.94 95 PRO A O 1
ATOM 779 N N . ARG A 1 96 ? 5.433 2.558 -16.310 1.00 97.81 96 ARG A N 1
ATOM 780 C CA . ARG A 1 96 ? 5.206 3.787 -15.517 1.00 97.81 96 ARG A CA 1
ATOM 781 C C . ARG A 1 96 ? 6.140 3.823 -14.304 1.00 97.81 96 ARG A C 1
ATOM 783 O O . ARG A 1 96 ? 5.721 4.167 -13.202 1.00 97.81 96 ARG A O 1
ATOM 790 N N . LEU A 1 97 ? 7.400 3.424 -14.500 1.00 98.25 97 LEU A N 1
ATOM 791 C CA . LEU A 1 97 ? 8.357 3.093 -13.435 1.00 98.25 97 LEU A CA 1
ATOM 792 C C . LEU A 1 97 ? 8.528 4.209 -12.395 1.00 98.25 97 LEU A C 1
ATOM 794 O O . LEU A 1 97 ? 8.402 3.948 -11.196 1.00 98.25 97 LEU A O 1
ATOM 798 N N . ARG A 1 98 ? 8.766 5.450 -12.842 1.00 97.94 98 ARG A N 1
ATOM 799 C CA . ARG A 1 98 ? 8.894 6.614 -11.949 1.00 97.94 98 ARG A CA 1
ATOM 800 C C . ARG A 1 98 ? 7.649 6.829 -11.102 1.00 97.94 98 ARG A C 1
ATOM 802 O O . ARG A 1 98 ? 7.723 6.817 -9.878 1.00 97.94 98 ARG A O 1
ATOM 809 N N . GLU A 1 99 ? 6.517 7.024 -11.771 1.00 98.62 99 GLU A N 1
ATOM 810 C CA . GLU A 1 99 ? 5.255 7.400 -11.135 1.00 98.62 99 GLU A CA 1
ATOM 811 C C . GLU A 1 99 ? 4.791 6.324 -10.156 1.00 98.62 99 GLU A C 1
ATOM 813 O O . GLU A 1 99 ? 4.447 6.632 -9.018 1.00 98.62 99 GLU A O 1
ATOM 818 N N . PHE A 1 100 ? 4.858 5.057 -10.571 1.00 98.75 100 PHE A N 1
ATOM 819 C CA . PHE A 1 100 ? 4.516 3.921 -9.726 1.00 98.75 100 PHE A CA 1
ATOM 820 C C . PHE A 1 100 ? 5.441 3.813 -8.514 1.00 98.75 100 PHE A C 1
ATOM 822 O O . PHE A 1 100 ? 4.966 3.686 -7.387 1.00 98.75 100 PHE A O 1
ATOM 829 N N . GLY A 1 101 ? 6.759 3.896 -8.717 1.00 98.62 101 GLY A N 1
ATOM 830 C CA . GLY A 1 101 ? 7.714 3.777 -7.619 1.00 98.62 101 GLY A CA 1
ATOM 831 C C . GLY A 1 101 ? 7.616 4.926 -6.614 1.00 98.62 101 GLY A C 1
ATOM 832 O O . GLY A 1 101 ? 7.770 4.715 -5.411 1.00 98.62 101 GLY A O 1
ATOM 833 N N . GLU A 1 102 ? 7.331 6.143 -7.075 1.00 98.75 102 GLU A N 1
ATOM 834 C CA . GLU A 1 102 ? 7.089 7.289 -6.197 1.00 98.75 102 GLU A CA 1
ATOM 835 C C . GLU A 1 102 ? 5.758 7.168 -5.446 1.00 98.75 102 GLU A C 1
ATOM 837 O O . GLU A 1 102 ? 5.735 7.401 -4.237 1.00 98.75 102 GLU A O 1
ATOM 842 N N . ALA A 1 103 ? 4.676 6.770 -6.124 1.00 98.81 103 ALA A N 1
ATOM 843 C CA . ALA A 1 103 ? 3.374 6.550 -5.495 1.00 98.81 103 ALA A CA 1
ATOM 844 C C . ALA A 1 103 ? 3.449 5.460 -4.420 1.00 98.81 103 ALA A C 1
ATOM 846 O O . ALA A 1 103 ? 3.051 5.701 -3.283 1.00 98.81 103 ALA A O 1
ATOM 847 N N . LEU A 1 104 ? 4.060 4.312 -4.731 1.00 98.75 104 LEU A N 1
ATOM 848 C CA . LEU A 1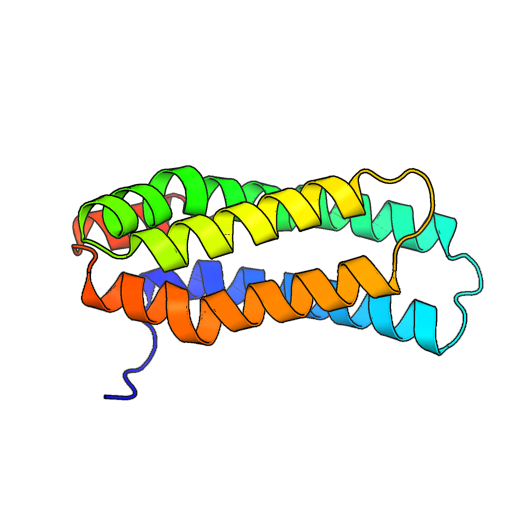 104 ? 4.145 3.181 -3.805 1.00 98.75 104 LEU A CA 1
ATOM 849 C C . LEU A 1 104 ? 4.989 3.532 -2.579 1.00 98.75 104 LEU A C 1
ATOM 851 O O . LEU A 1 104 ? 4.635 3.194 -1.454 1.00 98.75 104 LEU A O 1
ATOM 855 N N . PHE A 1 105 ? 6.086 4.267 -2.777 1.00 98.75 105 PHE A N 1
ATOM 856 C CA . PHE A 1 105 ? 6.898 4.747 -1.664 1.00 98.75 105 PHE A CA 1
ATOM 857 C C . PHE A 1 105 ? 6.125 5.712 -0.756 1.00 98.75 105 PHE A C 1
ATOM 859 O O . PHE A 1 105 ? 6.202 5.582 0.464 1.00 98.75 105 PHE A O 1
ATOM 866 N N . ARG A 1 106 ? 5.408 6.693 -1.326 1.00 98.62 106 ARG A N 1
ATOM 867 C CA . ARG A 1 106 ? 4.614 7.652 -0.538 1.00 98.62 106 ARG A CA 1
ATOM 868 C C . ARG A 1 106 ? 3.510 6.955 0.249 1.00 98.62 106 ARG A C 1
ATOM 870 O O . ARG A 1 106 ? 3.328 7.272 1.420 1.00 98.62 106 ARG A O 1
ATOM 877 N N . HIS A 1 107 ? 2.833 6.015 -0.394 1.00 98.75 107 HIS A N 1
ATOM 878 C CA . HIS A 1 107 ? 1.763 5.224 0.188 1.00 98.75 107 HIS A CA 1
ATOM 879 C C . HIS A 1 107 ? 2.251 4.407 1.396 1.00 98.75 107 HIS A C 1
ATOM 881 O O . HIS A 1 107 ? 1.790 4.638 2.508 1.00 98.75 107 HIS A O 1
ATOM 887 N N . VAL A 1 108 ? 3.309 3.602 1.239 1.00 98.38 108 VAL A N 1
ATOM 888 C CA . VAL A 1 108 ? 3.877 2.833 2.365 1.00 98.38 108 VAL A CA 1
ATOM 889 C C . VAL A 1 108 ? 4.332 3.745 3.511 1.00 98.38 108 VAL A C 1
ATOM 891 O O . VAL A 1 108 ? 4.229 3.396 4.684 1.00 98.38 108 VAL A O 1
ATOM 894 N N . ARG A 1 109 ? 4.860 4.938 3.200 1.00 98.38 109 ARG A N 1
ATOM 895 C CA . ARG A 1 109 ? 5.256 5.901 4.238 1.00 98.38 109 ARG A CA 1
ATOM 896 C C . ARG A 1 109 ? 4.061 6.418 5.023 1.00 98.38 109 ARG A C 1
ATOM 898 O O . ARG A 1 109 ? 4.171 6.472 6.240 1.00 98.38 109 ARG A O 1
ATOM 905 N N . LEU A 1 110 ? 2.966 6.765 4.346 1.00 98.50 110 LEU A N 1
ATOM 906 C CA . LEU A 1 110 ? 1.716 7.165 4.990 1.00 98.50 110 LEU A CA 1
ATOM 907 C C . LEU A 1 110 ? 1.242 6.093 5.972 1.00 98.50 110 LEU A C 1
ATOM 909 O O . LEU A 1 110 ? 0.879 6.406 7.104 1.00 98.50 110 LEU A O 1
ATOM 913 N N . GLU A 1 111 ? 1.265 4.835 5.552 1.00 98.25 111 GLU A N 1
ATOM 914 C CA . GLU A 1 111 ? 0.732 3.755 6.373 1.00 98.25 111 GLU A CA 1
ATOM 915 C C . GLU A 1 111 ? 1.584 3.495 7.601 1.00 98.25 111 GLU A C 1
ATOM 917 O O . GLU A 1 111 ? 1.080 3.457 8.724 1.00 98.25 111 GLU A O 1
ATOM 922 N N . GLU A 1 112 ? 2.895 3.423 7.390 1.00 97.44 112 GLU A N 1
ATOM 923 C CA . GLU A 1 112 ? 3.856 3.202 8.458 1.00 97.44 112 GLU A CA 1
ATOM 924 C C . GLU A 1 112 ? 3.919 4.350 9.467 1.00 97.44 112 GLU A C 1
ATOM 926 O O . GLU A 1 112 ? 4.200 4.080 10.632 1.00 97.44 112 GLU A O 1
ATOM 931 N N . SER A 1 113 ? 3.702 5.606 9.058 1.00 95.88 113 SER A N 1
ATOM 932 C CA . SER A 1 113 ? 3.820 6.761 9.962 1.00 95.88 113 SER A CA 1
ATOM 933 C C . SER A 1 113 ? 2.501 7.311 10.491 1.00 95.88 113 SER A C 1
ATOM 935 O O . SER A 1 113 ? 2.525 8.129 11.405 1.00 95.88 113 SER A O 1
ATOM 937 N N . GLU A 1 114 ? 1.367 6.960 9.882 1.00 97.75 114 GLU A N 1
ATOM 938 C CA . GLU A 1 114 ? 0.062 7.509 10.263 1.00 97.75 114 GLU A CA 1
ATOM 939 C C . GLU A 1 114 ? -1.002 6.413 10.395 1.00 97.75 114 GLU A C 1
ATOM 941 O O . GLU A 1 114 ? -1.625 6.310 11.452 1.00 97.75 114 GLU A O 1
ATOM 946 N N . LEU A 1 115 ? -1.228 5.589 9.361 1.00 98.31 115 LEU A N 1
ATOM 947 C CA . LEU A 1 115 ? -2.338 4.622 9.369 1.00 98.31 115 LEU A CA 1
ATOM 948 C C . LEU A 1 115 ? -2.208 3.603 10.498 1.00 98.31 115 LEU A C 1
ATOM 950 O O . LEU A 1 115 ? -3.176 3.374 11.221 1.00 98.31 115 LEU A O 1
ATOM 954 N N . PHE A 1 116 ? -1.027 3.011 10.668 1.00 97.38 116 PHE A N 1
ATOM 955 C CA . PHE A 1 116 ? -0.835 1.936 11.639 1.00 97.38 116 PHE A CA 1
ATOM 956 C C . PHE A 1 116 ? -0.821 2.472 13.072 1.00 97.38 116 PHE A C 1
ATOM 958 O O . PHE A 1 116 ? -1.371 1.829 13.960 1.00 97.38 116 PHE A O 1
ATOM 965 N N . ASP A 1 117 ? -0.309 3.682 13.290 1.00 96.81 117 ASP A N 1
ATOM 966 C CA . ASP A 1 117 ? -0.389 4.347 14.593 1.00 96.81 117 ASP A CA 1
ATOM 967 C C . ASP A 1 117 ? -1.859 4.631 14.959 1.00 96.81 117 ASP A C 1
ATOM 969 O O . ASP A 1 117 ? -2.299 4.359 16.078 1.00 96.81 117 ASP A O 1
ATOM 973 N N . ARG A 1 118 ? -2.679 5.081 13.995 1.00 97.56 118 ARG A N 1
ATOM 974 C CA . ARG A 1 118 ? -4.132 5.214 14.206 1.00 97.56 118 ARG A CA 1
ATOM 975 C C . ARG A 1 118 ? -4.819 3.871 14.395 1.00 97.56 118 ARG A C 1
ATOM 977 O O . ARG A 1 118 ? -5.763 3.794 15.179 1.00 97.56 118 ARG A O 1
ATOM 984 N N . ALA A 1 119 ? -4.368 2.822 13.714 1.00 97.38 119 ALA A N 1
ATOM 985 C CA . ALA A 1 119 ? -4.889 1.478 13.909 1.00 97.38 119 ALA A CA 1
ATOM 986 C C . ALA A 1 119 ? -4.687 1.024 15.363 1.00 97.38 119 ALA A C 1
ATOM 988 O O . ALA A 1 119 ? -5.649 0.620 16.009 1.00 97.38 119 ALA A O 1
ATOM 989 N N . GLU A 1 120 ? -3.486 1.186 15.914 1.00 96.31 120 GLU A N 1
ATOM 990 C CA . GLU A 1 120 ? -3.173 0.848 17.311 1.00 96.31 120 GLU A CA 1
ATOM 991 C C . GLU A 1 120 ? -3.976 1.662 18.328 1.00 96.31 120 GLU A C 1
ATOM 993 O O . GLU A 1 120 ? -4.423 1.130 19.341 1.00 96.31 120 GLU A O 1
ATOM 998 N N . GLU A 1 121 ? -4.177 2.954 18.066 1.00 96.31 121 GLU A N 1
ATOM 999 C CA . GLU A 1 121 ? -4.916 3.836 18.973 1.00 96.31 121 GLU A CA 1
ATOM 1000 C C . GLU A 1 121 ? -6.428 3.565 18.986 1.00 96.31 121 GLU A C 1
ATOM 1002 O O . GLU A 1 121 ? -7.107 3.873 19.970 1.00 96.31 121 GLU A O 1
ATOM 1007 N N . ARG A 1 122 ? -6.985 3.069 17.874 1.00 97.06 122 ARG A N 1
ATOM 1008 C CA . ARG A 1 122 ? -8.438 3.052 17.642 1.00 97.06 122 ARG A CA 1
ATOM 1009 C C . ARG A 1 122 ? -9.044 1.655 17.602 1.00 97.06 122 ARG A C 1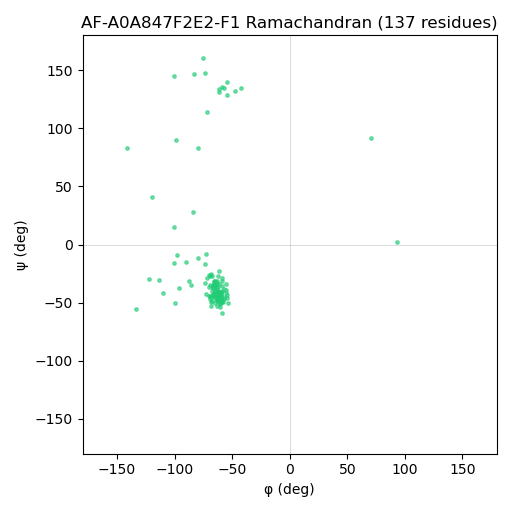
ATOM 1011 O O . ARG A 1 122 ? -10.229 1.521 17.925 1.00 97.06 122 ARG A O 1
ATOM 1018 N N . LEU A 1 123 ? -8.299 0.643 17.166 1.00 97.25 123 LEU A N 1
ATOM 1019 C CA . LEU A 1 123 ? -8.826 -0.710 17.011 1.00 97.25 123 LEU A CA 1
ATOM 1020 C C . LEU A 1 123 ? -8.805 -1.452 18.343 1.00 97.25 123 LEU A C 1
ATOM 1022 O O . LEU A 1 123 ? -7.946 -1.268 19.198 1.00 97.25 123 LEU A O 1
ATOM 1026 N N . THR A 1 124 ? -9.797 -2.312 18.505 1.00 97.38 124 THR A N 1
ATOM 1027 C CA . THR A 1 124 ? -9.870 -3.266 19.606 1.00 97.38 124 THR A CA 1
ATOM 1028 C C . THR A 1 124 ? -8.898 -4.418 19.379 1.00 97.38 124 THR A C 1
ATOM 1030 O O . THR A 1 124 ? -8.530 -4.725 18.244 1.00 97.38 124 THR A O 1
ATOM 1033 N N . ASP A 1 125 ? -8.565 -5.140 20.449 1.00 96.94 125 ASP A N 1
ATOM 1034 C CA . ASP A 1 125 ? -7.743 -6.347 20.344 1.00 96.94 125 ASP A CA 1
ATOM 1035 C C . ASP A 1 125 ? -8.325 -7.373 19.365 1.00 96.94 125 ASP A C 1
ATOM 1037 O O . ASP A 1 125 ? -7.595 -7.950 18.569 1.00 96.94 125 ASP A O 1
ATOM 1041 N N . ALA A 1 126 ? -9.649 -7.546 19.348 1.00 97.06 126 ALA A N 1
ATOM 1042 C CA . ALA A 1 126 ? -10.304 -8.474 18.430 1.00 97.06 126 ALA A CA 1
ATOM 1043 C C . ALA A 1 126 ? -10.138 -8.075 16.950 1.00 97.06 126 ALA A C 1
ATOM 1045 O O . ALA A 1 126 ? -10.016 -8.952 16.091 1.00 97.06 126 ALA A O 1
ATOM 1046 N N . GLU A 1 127 ? -10.132 -6.772 16.647 1.00 97.62 127 GLU A N 1
ATOM 1047 C CA . GLU A 1 127 ? -9.890 -6.241 15.298 1.00 97.62 127 GLU A CA 1
ATOM 1048 C C . GLU A 1 127 ? -8.410 -6.381 14.906 1.00 97.62 127 GLU A C 1
ATOM 1050 O O . GLU A 1 127 ? -8.119 -6.837 13.801 1.00 97.62 127 GLU A O 1
ATOM 1055 N N . LEU A 1 128 ? -7.475 -6.083 15.816 1.00 97.00 128 LEU A N 1
ATOM 1056 C CA . LEU A 1 128 ? -6.036 -6.278 15.585 1.00 97.00 128 LEU A CA 1
ATOM 1057 C C . LEU A 1 128 ? -5.681 -7.761 15.392 1.00 97.00 128 LEU A C 1
ATOM 1059 O O . LEU A 1 128 ? -4.931 -8.109 14.480 1.00 97.00 128 LEU A O 1
ATOM 1063 N N . ASP A 1 129 ? -6.274 -8.660 16.177 1.00 96.38 129 ASP A N 1
ATOM 1064 C CA . ASP A 1 129 ? -6.102 -10.104 15.998 1.00 96.38 129 ASP A CA 1
ATOM 1065 C C . ASP A 1 129 ? -6.697 -10.577 14.661 1.00 96.38 129 ASP A C 1
ATOM 1067 O O . ASP A 1 129 ? -6.197 -11.514 14.034 1.00 96.38 129 ASP A O 1
ATOM 1071 N N . ALA A 1 130 ? -7.800 -9.962 14.216 1.00 95.31 130 ALA A N 1
ATOM 1072 C CA . ALA A 1 130 ? -8.390 -10.265 12.917 1.00 95.31 130 ALA A CA 1
ATOM 1073 C C . ALA A 1 130 ? -7.477 -9.828 11.765 1.00 95.31 130 ALA A C 1
ATOM 1075 O O . ALA A 1 130 ? -7.377 -10.571 10.790 1.00 95.31 130 ALA A O 1
ATOM 1076 N N . LEU A 1 131 ? -6.784 -8.692 11.897 1.00 95.50 131 LEU A N 1
ATOM 1077 C CA . LEU A 1 131 ? -5.767 -8.247 10.940 1.00 95.50 131 LEU A CA 1
ATOM 1078 C C . LEU A 1 131 ? -4.594 -9.226 10.871 1.00 95.50 131 LEU A C 1
ATOM 1080 O O . LEU A 1 131 ? -4.226 -9.657 9.780 1.00 95.50 131 LEU A O 1
ATOM 1084 N N . GLU A 1 132 ? -4.056 -9.651 12.018 1.00 94.88 132 GLU A N 1
ATOM 1085 C CA . GLU A 1 132 ? -2.948 -10.614 12.043 1.00 94.88 132 GLU A CA 1
ATOM 1086 C C . GLU A 1 132 ? -3.327 -11.940 11.365 1.00 94.88 132 GLU A C 1
ATOM 1088 O O . GLU A 1 132 ? -2.537 -12.487 10.591 1.00 94.88 132 GLU A O 1
ATOM 1093 N N . ARG A 1 133 ? -4.543 -12.446 11.625 1.00 94.31 133 ARG A N 1
ATOM 1094 C CA . ARG A 1 133 ? -5.057 -13.683 11.012 1.00 94.31 133 ARG A CA 1
ATOM 1095 C C . ARG A 1 133 ? -5.347 -13.547 9.521 1.00 94.31 133 ARG A C 1
ATOM 1097 O O . ARG A 1 133 ? -5.207 -14.529 8.799 1.00 94.31 133 ARG A O 1
ATOM 1104 N N . ALA A 1 134 ? -5.810 -12.377 9.085 1.00 92.38 134 ALA A N 1
ATOM 1105 C CA . ALA A 1 134 ? -6.142 -12.112 7.689 1.00 92.38 134 ALA A CA 1
ATOM 1106 C C . ALA A 1 134 ? -4.907 -11.808 6.834 1.00 92.38 134 ALA A C 1
ATOM 1108 O O . ALA A 1 134 ? -5.029 -11.796 5.611 1.00 92.38 134 ALA A O 1
ATOM 1109 N N . ARG A 1 135 ? -3.741 -11.582 7.459 1.00 87.69 135 ARG A N 1
ATOM 1110 C CA . ARG A 1 135 ? -2.498 -11.246 6.766 1.00 87.69 135 ARG A CA 1
ATOM 1111 C C . ARG A 1 135 ? -2.238 -12.187 5.581 1.00 87.69 135 ARG A C 1
ATOM 1113 O O . ARG A 1 135 ? -2.278 -13.411 5.764 1.00 87.69 135 ARG A O 1
ATOM 1120 N N . PRO A 1 136 ? -1.892 -11.645 4.402 1.00 83.94 136 PRO A N 1
ATOM 1121 C CA . PRO A 1 136 ? -1.474 -12.461 3.279 1.00 83.94 136 PRO A CA 1
ATOM 1122 C C . PRO A 1 136 ? -0.308 -13.391 3.645 1.00 83.94 136 PRO A C 1
ATOM 1124 O O . PRO A 1 136 ? 0.643 -13.046 4.346 1.00 83.94 136 PRO A O 1
ATOM 1127 N N . VAL A 1 137 ? -0.367 -14.623 3.147 1.00 75.81 137 VAL A N 1
ATOM 1128 C CA . VAL A 1 137 ? 0.792 -15.518 3.150 1.00 75.81 137 VAL A CA 1
ATOM 1129 C C . VAL A 1 137 ? 1.407 -15.428 1.767 1.00 75.81 137 VAL A C 1
ATOM 1131 O O . VAL A 1 137 ? 1.022 -16.162 0.856 1.00 75.81 137 VAL A O 1
ATOM 1134 N N . ILE A 1 138 ? 2.336 -14.491 1.603 1.00 65.69 138 ILE A N 1
ATOM 1135 C CA . ILE A 1 138 ? 3.102 -14.358 0.365 1.00 65.69 138 ILE A CA 1
ATOM 1136 C C . ILE A 1 138 ? 4.080 -15.542 0.312 1.00 65.69 138 ILE A C 1
ATOM 1138 O O . ILE A 1 138 ? 4.937 -15.677 1.187 1.00 65.69 138 ILE A O 1
ATOM 1142 N N . ARG A 1 139 ? 3.887 -16.441 -0.659 1.00 52.50 139 ARG A N 1
ATOM 1143 C CA . ARG A 1 139 ? 4.765 -17.589 -0.937 1.00 52.50 139 ARG A CA 1
ATOM 1144 C C . ARG A 1 139 ? 5.778 -17.262 -2.020 1.00 52.50 139 ARG A C 1
ATOM 1146 O O . ARG A 1 139 ? 5.372 -16.595 -2.998 1.00 52.50 139 ARG A O 1
#

Secondary structure (DSSP, 8-state):
------TTTHHHHHHHHHHHHHHHHHHHHHHHT-S-HHHHHHHHHHHHHHHHHHHHHHIIIIIHHHHHHTT-HHHHHHHHHHHHHHHHHHT-SS--HHHHHHHHHHHHHHIIIIIHHHHHHH--HHHHHHHHHH-----

Mean predicted aligned error: 3.22 Å

Solvent-accessible surface area (backbone atoms only — not comparable to full-atom values): 7706 Å² total; per-residue (Å²): 132,94,67,80,77,58,74,50,51,47,63,60,58,52,53,44,53,56,49,44,50,51,15,49,52,28,35,50,34,54,77,69,60,50,95,56,49,61,65,52,38,54,50,51,43,56,48,42,61,61,56,49,52,51,44,51,50,42,38,63,71,61,48,37,54,64,40,37,78,71,70,42,43,72,60,40,55,49,53,52,50,48,51,53,49,50,54,54,46,60,68,46,92,59,71,49,38,51,63,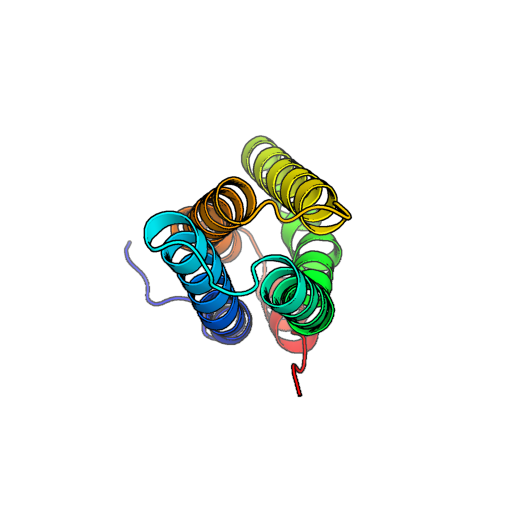45,15,52,50,47,41,53,46,51,49,47,36,71,73,44,51,50,58,50,43,67,76,70,51,51,71,71,52,42,52,48,48,42,71,57,51,70,81,73,126